Protein AF-A0A3N5H0Y8-F1 (afdb_monomer)

Sequence (106 aa):
MAEKSNPLRSWLNHWSKSLLAGIGLDELRAVLRGDEPTEKPNPRYRAHVLSMLLHVRPRYYAAASTWFTHTFRLGFLTVFFLAVEALTGILLMLYYVPTPEGAYAS

Solvent-accessible surface area (backbone atoms only — not comparable to full-atom values): 6369 Å² total; per-residue (Å²): 134,84,76,81,71,53,69,68,57,53,52,51,29,51,52,32,23,67,73,52,45,52,34,34,58,70,43,51,52,27,58,78,71,69,50,72,77,81,52,85,77,52,44,71,59,49,21,36,73,70,23,68,73,51,49,71,48,77,92,74,78,62,75,77,70,71,40,58,88,76,57,69,50,47,75,57,49,53,56,49,50,50,51,51,51,52,52,52,48,55,58,44,63,77,61,52,38,99,42,93,90,35,47,86,82,72

Foldseek 3Di:
DDDPPDPVQVVQQVVCCVPQVHQGPVQVVCVVVVHDAPDPPRSVVNSCVRPPVNVPDDPDDDPVCPDCVNPVCVVVVVVVVVVVCVVVVVVCVVPADPDPVGRVVD

Secondary structure (DSSP, 8-state):
------HHHHHHHHHHHHHTTT--HHHHHHHHHTPPPSSSS-HHHHHHHH-HHHHHS-S---GGGGSHHHHTTHHHHHHHHHHHHHHHHHHHHTT---STTTTTT-

pLDDT: mean 88.17, std 9.8, range [35.56, 98.44]

Mean predicted aligned error: 7.66 Å

Structure (mmCIF, N/CA/C/O backbone):
data_AF-A0A3N5H0Y8-F1
#
_entry.id   AF-A0A3N5H0Y8-F1
#
loop_
_atom_site.group_PDB
_atom_site.id
_atom_site.type_symbol
_atom_site.label_atom_id
_atom_site.label_alt_id
_atom_site.label_comp_id
_atom_site.label_asym_id
_atom_site.label_entity_id
_atom_site.label_seq_id
_atom_site.pdbx_PDB_ins_code
_atom_site.Cartn_x
_atom_site.Cartn_y
_atom_site.Cartn_z
_atom_site.occupancy
_atom_site.B_iso_or_equiv
_atom_site.auth_seq_id
_atom_site.auth_comp_id
_atom_site.auth_asym_id
_atom_site.auth_atom_id
_atom_site.pdbx_PDB_model_num
ATOM 1 N N . MET A 1 1 ? 18.537 -13.521 34.031 1.00 35.56 1 MET A N 1
ATOM 2 C CA . MET A 1 1 ? 19.342 -14.033 32.901 1.00 35.56 1 MET A CA 1
ATOM 3 C C . MET A 1 1 ? 18.916 -13.271 31.657 1.00 35.56 1 MET A C 1
ATOM 5 O O . MET A 1 1 ? 17.786 -13.440 31.230 1.00 35.56 1 MET A O 1
ATOM 9 N N . ALA A 1 2 ? 19.748 -12.353 31.159 1.00 46.66 2 ALA A N 1
ATOM 10 C CA . ALA A 1 2 ? 19.453 -11.612 29.935 1.00 46.66 2 ALA A CA 1
ATOM 11 C C . ALA A 1 2 ? 19.697 -12.542 28.742 1.00 46.66 2 ALA A C 1
ATOM 13 O O . ALA A 1 2 ? 20.837 -12.921 28.471 1.00 46.66 2 ALA A O 1
ATOM 14 N N . GLU A 1 3 ? 18.624 -12.966 28.083 1.00 51.84 3 GLU A N 1
ATOM 15 C CA . GLU A 1 3 ? 18.706 -13.717 26.837 1.00 51.84 3 GLU A CA 1
ATOM 16 C C . GLU A 1 3 ? 19.475 -12.867 25.819 1.00 51.84 3 GLU A C 1
ATOM 18 O O . GLU A 1 3 ? 19.072 -11.745 25.505 1.00 51.84 3 GLU A O 1
ATOM 23 N N . LYS A 1 4 ? 20.634 -13.355 25.355 1.00 55.38 4 LYS A N 1
ATOM 24 C CA . LYS A 1 4 ? 21.396 -12.719 24.273 1.00 55.38 4 LYS A CA 1
ATOM 25 C C . LYS A 1 4 ? 20.510 -12.736 23.030 1.00 55.38 4 LYS A C 1
ATOM 27 O O . LYS A 1 4 ? 20.486 -13.724 22.300 1.00 55.38 4 LYS A O 1
ATOM 32 N N . SER A 1 5 ? 19.760 -11.661 22.800 1.00 63.81 5 SER A N 1
ATOM 33 C CA . SER A 1 5 ? 18.947 -11.515 21.599 1.00 63.81 5 SER A CA 1
ATOM 34 C C . SER A 1 5 ? 19.855 -11.663 20.381 1.00 63.81 5 SER A C 1
ATOM 36 O O . SER A 1 5 ? 20.816 -10.905 20.237 1.00 63.81 5 SER A O 1
ATOM 38 N N . ASN A 1 6 ? 19.566 -12.640 19.522 1.00 84.62 6 ASN A N 1
ATOM 39 C CA . ASN A 1 6 ? 20.240 -12.809 18.238 1.00 84.62 6 ASN A CA 1
ATOM 40 C C . ASN A 1 6 ? 20.298 -11.441 17.516 1.00 84.62 6 ASN A C 1
ATOM 42 O O . ASN A 1 6 ? 19.240 -10.819 17.371 1.00 84.62 6 ASN A O 1
ATOM 46 N N . PRO A 1 7 ? 21.476 -10.962 17.068 1.00 87.19 7 PRO A N 1
ATOM 47 C CA . PRO A 1 7 ? 21.620 -9.641 16.448 1.00 87.19 7 PRO A CA 1
ATOM 48 C C . PRO A 1 7 ? 20.696 -9.438 15.238 1.00 87.19 7 PRO A C 1
ATOM 50 O O . PRO A 1 7 ? 20.212 -8.335 15.002 1.00 87.19 7 PRO A O 1
ATOM 53 N N . LEU A 1 8 ? 20.370 -10.511 14.510 1.00 85.81 8 LEU A N 1
ATOM 54 C CA . LEU A 1 8 ? 19.393 -10.458 13.420 1.00 85.81 8 LEU A CA 1
ATOM 55 C C . LEU A 1 8 ? 17.975 -10.182 13.930 1.00 85.81 8 LEU A C 1
ATOM 57 O O . LEU A 1 8 ? 17.240 -9.399 13.337 1.00 85.81 8 LEU A O 1
ATOM 61 N N . ARG A 1 9 ? 17.580 -10.799 15.049 1.00 86.50 9 ARG A N 1
ATOM 62 C CA . ARG A 1 9 ? 16.250 -10.594 15.642 1.00 86.50 9 ARG A CA 1
ATOM 63 C C . ARG A 1 9 ? 16.090 -9.189 16.205 1.00 86.50 9 ARG A C 1
ATOM 65 O O . ARG A 1 9 ? 15.028 -8.602 16.029 1.00 86.50 9 ARG A O 1
ATOM 72 N N . SER A 1 10 ? 17.114 -8.647 16.864 1.00 87.31 10 SER A N 1
ATOM 73 C CA . SER A 1 10 ? 17.055 -7.277 17.386 1.00 87.31 10 SER A CA 1
ATOM 74 C C . SER A 1 10 ? 16.986 -6.250 16.253 1.00 87.31 10 SER A C 1
ATOM 76 O O . SER A 1 10 ? 16.177 -5.325 16.330 1.00 87.31 10 SER A O 1
ATOM 78 N N . TRP A 1 11 ? 17.745 -6.458 15.171 1.00 89.62 11 TRP A N 1
ATOM 79 C CA . TRP A 1 11 ? 17.673 -5.630 13.966 1.00 89.62 11 TRP A CA 1
ATOM 80 C C . TRP A 1 11 ? 16.284 -5.680 13.317 1.00 89.62 11 TRP A C 1
ATOM 82 O O . TRP A 1 11 ? 15.673 -4.634 13.097 1.00 89.62 11 TRP A O 1
ATOM 92 N N . LEU A 1 12 ? 15.737 -6.879 13.088 1.00 90.38 12 LEU A N 1
ATOM 93 C CA . LEU A 1 12 ? 14.396 -7.037 12.517 1.00 90.38 12 LEU A CA 1
ATOM 94 C C . LEU A 1 12 ? 13.311 -6.416 13.407 1.00 90.38 12 LEU A C 1
ATOM 96 O O . LEU A 1 12 ? 12.380 -5.802 12.895 1.00 90.38 12 LEU A O 1
ATOM 100 N N . ASN A 1 13 ? 13.429 -6.540 14.731 1.00 90.25 13 ASN A N 1
ATOM 101 C CA . ASN A 1 13 ? 12.481 -5.940 15.669 1.00 90.25 13 ASN A CA 1
ATOM 102 C C . ASN A 1 13 ? 12.546 -4.406 15.654 1.00 90.25 13 ASN A C 1
ATOM 104 O O . ASN A 1 13 ? 11.517 -3.744 15.755 1.00 90.25 13 ASN A O 1
ATOM 108 N N . HIS A 1 14 ? 13.737 -3.822 15.501 1.00 89.50 14 HIS A N 1
ATOM 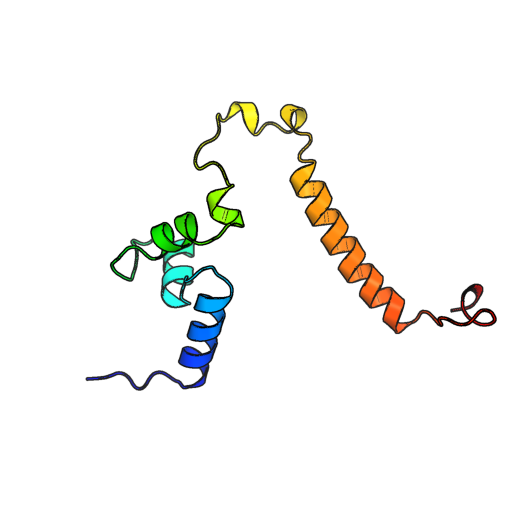109 C CA . HIS A 1 14 ? 13.866 -2.377 15.332 1.00 89.50 14 HIS A CA 1
ATOM 110 C C . HIS A 1 14 ? 13.174 -1.919 14.042 1.00 89.50 14 HIS A C 1
ATOM 112 O O . HIS A 1 14 ? 12.350 -1.007 14.072 1.00 89.50 14 HIS A O 1
ATOM 118 N N . TRP A 1 15 ? 13.443 -2.602 12.926 1.00 90.50 15 TRP A N 1
ATOM 119 C CA . TRP A 1 15 ? 12.789 -2.323 11.647 1.00 90.50 15 TRP A CA 1
ATOM 120 C C . TRP A 1 15 ? 11.273 -2.480 11.706 1.00 90.50 15 TRP A C 1
ATOM 122 O O . TRP A 1 15 ? 10.553 -1.616 11.205 1.00 90.50 15 TRP A O 1
ATOM 132 N N . SER A 1 16 ? 10.771 -3.532 12.357 1.00 89.69 16 SER A N 1
ATOM 133 C CA . SER A 1 16 ? 9.330 -3.726 12.515 1.00 89.69 16 SER A CA 1
ATOM 134 C C . SER A 1 16 ? 8.717 -2.591 13.332 1.00 89.69 16 SER A C 1
ATOM 136 O O . SER A 1 16 ? 7.709 -2.026 12.916 1.00 89.69 16 SER A O 1
ATOM 138 N N . LYS A 1 17 ? 9.357 -2.182 14.439 1.00 88.75 17 LYS A N 1
ATOM 139 C CA . LYS A 1 17 ? 8.892 -1.051 15.254 1.00 88.75 17 LYS A CA 1
ATOM 140 C C . LYS A 1 17 ? 8.902 0.261 14.457 1.00 88.75 17 LYS A C 1
ATOM 142 O O . LYS A 1 17 ? 7.996 1.066 14.651 1.00 88.75 17 LYS A O 1
ATOM 147 N N . SER A 1 18 ? 9.849 0.471 13.542 1.00 87.75 18 SER A N 1
ATOM 148 C CA . SER A 1 18 ? 9.869 1.654 12.668 1.00 87.75 18 SER A CA 1
ATOM 149 C C . SER A 1 18 ? 8.765 1.635 11.604 1.00 87.75 18 SER A C 1
ATOM 151 O O . SER A 1 18 ? 8.098 2.647 11.408 1.00 87.75 18 SER A O 1
ATOM 153 N N . LEU A 1 19 ? 8.545 0.501 10.934 1.00 86.69 19 LEU A N 1
ATOM 154 C CA . LEU A 1 19 ? 7.593 0.401 9.817 1.00 86.69 19 LEU A CA 1
ATOM 155 C C . LEU A 1 19 ? 6.139 0.224 10.275 1.00 86.69 19 LEU A C 1
ATOM 157 O O . LEU A 1 19 ? 5.222 0.775 9.672 1.00 86.69 19 LEU A O 1
ATOM 161 N N . LEU A 1 20 ? 5.912 -0.524 11.354 1.00 87.94 20 LEU A N 1
ATOM 162 C CA . LEU A 1 20 ? 4.581 -0.898 11.842 1.00 87.94 20 LEU A CA 1
ATOM 163 C C . LEU A 1 20 ? 4.104 0.006 12.983 1.00 87.94 20 LEU A C 1
ATOM 165 O O . LEU A 1 20 ? 3.475 -0.463 13.931 1.00 87.94 20 LEU A O 1
ATOM 169 N N . ALA A 1 21 ? 4.437 1.299 12.926 1.00 86.81 21 ALA A N 1
ATOM 170 C CA . ALA A 1 21 ? 4.008 2.299 13.909 1.00 86.81 21 ALA A CA 1
ATOM 171 C C . ALA A 1 21 ? 4.269 1.894 15.378 1.00 86.81 21 ALA A C 1
ATOM 173 O O . ALA A 1 21 ? 3.465 2.148 16.278 1.00 86.81 21 ALA A O 1
ATOM 174 N N . GLY A 1 22 ? 5.408 1.251 15.632 1.00 85.00 22 GLY A N 1
ATOM 175 C CA . GLY A 1 22 ? 5.836 0.833 16.962 1.00 85.00 22 GLY A CA 1
ATOM 176 C C . GLY A 1 22 ? 5.499 -0.607 17.346 1.00 85.00 22 GLY A C 1
ATOM 177 O O . GLY A 1 22 ? 5.790 -0.967 18.486 1.00 85.00 22 GLY A O 1
ATOM 178 N N . ILE A 1 23 ? 4.928 -1.418 16.446 1.00 89.81 23 ILE A N 1
ATOM 179 C CA . ILE A 1 23 ? 4.649 -2.843 16.689 1.00 89.81 23 ILE A CA 1
ATOM 180 C C . ILE A 1 23 ? 5.921 -3.685 16.470 1.00 89.81 23 ILE A C 1
ATOM 182 O O . ILE A 1 23 ? 6.514 -3.710 15.390 1.00 89.81 23 ILE A O 1
ATOM 186 N N . GLY A 1 24 ? 6.354 -4.375 17.529 1.00 90.69 24 GLY A N 1
ATOM 187 C CA . GLY A 1 24 ? 7.470 -5.326 17.491 1.00 90.69 24 GLY A CA 1
ATOM 188 C C . GLY A 1 24 ? 7.092 -6.669 16.864 1.00 90.69 24 GLY A C 1
ATOM 189 O O . GLY A 1 24 ? 5.913 -6.962 16.679 1.00 90.69 24 GLY A O 1
ATOM 190 N N . LEU A 1 25 ? 8.083 -7.514 16.580 1.00 88.94 25 LEU A N 1
ATOM 191 C CA . LEU A 1 25 ? 7.848 -8.848 16.008 1.00 88.94 25 LEU A CA 1
ATOM 192 C C . LEU A 1 25 ? 7.018 -9.758 16.924 1.00 88.94 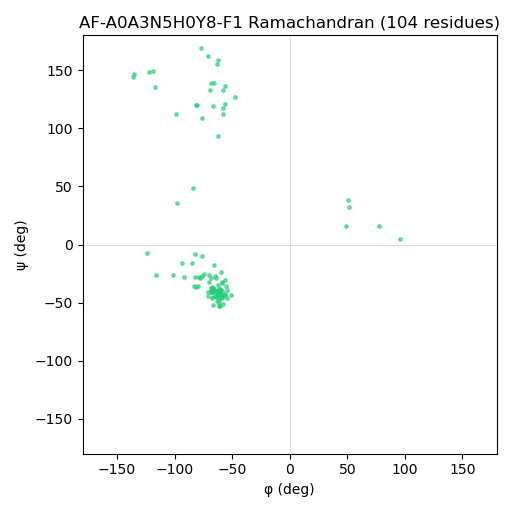25 LEU A C 1
ATOM 194 O O . LEU A 1 25 ? 6.124 -10.458 16.448 1.00 88.94 25 LEU A O 1
ATOM 198 N N . ASP A 1 26 ? 7.297 -9.737 18.228 1.00 89.94 26 ASP A N 1
ATOM 199 C CA . ASP A 1 26 ? 6.574 -10.557 19.206 1.00 89.94 26 ASP A CA 1
ATOM 200 C C . ASP A 1 26 ? 5.123 -10.083 19.354 1.00 89.94 26 ASP A C 1
ATOM 202 O O . ASP A 1 26 ? 4.196 -10.891 19.340 1.00 89.94 26 ASP A O 1
ATOM 206 N N . GLU A 1 27 ? 4.915 -8.763 19.360 1.00 91.62 27 GLU A N 1
ATOM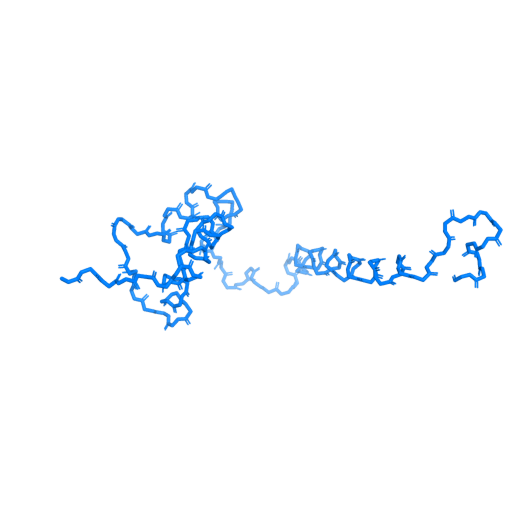 207 C CA . GLU A 1 27 ? 3.579 -8.171 19.394 1.00 91.62 27 GLU A CA 1
ATOM 208 C C . GLU A 1 27 ? 2.798 -8.446 18.103 1.00 91.62 27 GLU A C 1
ATOM 210 O O . GLU A 1 27 ? 1.616 -8.775 18.158 1.00 91.62 27 GLU A O 1
ATOM 215 N N . LEU A 1 28 ? 3.444 -8.364 16.935 1.00 90.38 28 LEU A N 1
ATOM 216 C CA . LEU A 1 28 ? 2.824 -8.711 15.655 1.00 90.38 28 LEU A CA 1
ATOM 217 C C . LEU A 1 28 ? 2.337 -10.163 15.667 1.00 90.38 28 LEU A C 1
ATOM 219 O O . LEU A 1 28 ? 1.219 -10.454 15.245 1.00 90.38 28 LEU A O 1
ATOM 223 N N . ARG A 1 29 ? 3.159 -11.074 16.194 1.00 90.56 29 ARG A N 1
ATOM 224 C CA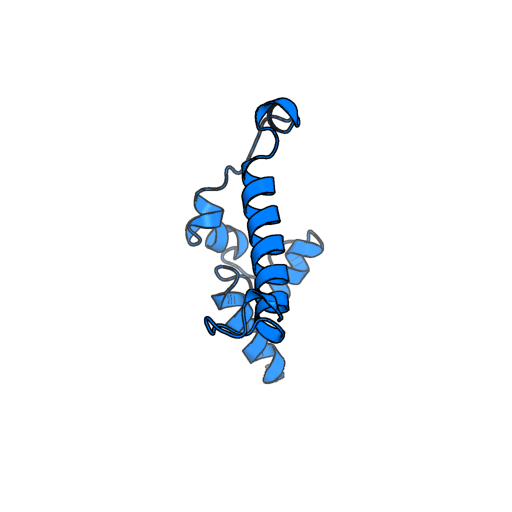 . ARG A 1 29 ? 2.795 -12.484 16.341 1.00 90.56 29 ARG A CA 1
ATOM 225 C C . ARG A 1 29 ? 1.625 -12.673 17.308 1.00 90.56 29 ARG A C 1
ATOM 227 O O . ARG A 1 29 ? 0.723 -13.446 16.990 1.00 90.56 29 ARG A O 1
ATOM 234 N N . ALA A 1 30 ? 1.628 -11.978 18.445 1.00 92.25 30 ALA A N 1
ATOM 235 C CA . ALA A 1 30 ? 0.534 -12.007 19.415 1.00 92.25 30 ALA A CA 1
ATOM 236 C C . ALA A 1 30 ? -0.779 -11.491 18.799 1.00 92.25 30 ALA A C 1
ATOM 238 O O . ALA A 1 30 ? -1.818 -12.134 18.928 1.00 92.25 30 ALA A O 1
ATOM 239 N N . VAL A 1 31 ? -0.731 -10.391 18.036 1.00 90.62 31 VAL A N 1
ATOM 240 C CA . VAL A 1 31 ? -1.888 -9.846 17.302 1.00 90.62 31 VAL A CA 1
ATOM 241 C C . VAL A 1 31 ? -2.453 -10.862 16.309 1.00 90.62 31 VAL A C 1
ATOM 243 O O . VAL A 1 31 ? -3.665 -11.056 16.273 1.00 90.62 31 VAL A O 1
ATOM 246 N N . LEU A 1 32 ? -1.597 -11.532 15.530 1.00 90.75 32 LEU A N 1
ATOM 247 C CA . LEU A 1 32 ? -2.027 -12.542 14.554 1.00 90.75 32 LEU A CA 1
ATOM 248 C C . LEU A 1 32 ? -2.666 -13.776 15.206 1.00 90.75 32 LEU A C 1
ATOM 250 O O . LEU A 1 32 ? -3.491 -14.435 14.579 1.00 90.75 32 LEU A O 1
ATOM 254 N N . ARG A 1 33 ? -2.293 -14.090 16.451 1.00 92.81 33 ARG A N 1
ATOM 255 C CA . ARG A 1 33 ? -2.887 -15.179 17.243 1.00 92.81 33 ARG A CA 1
ATOM 256 C C . ARG A 1 33 ? -4.154 -14.776 17.992 1.00 92.81 33 ARG A C 1
ATOM 258 O O . ARG A 1 33 ? -4.887 -15.652 18.430 1.00 92.81 33 ARG A O 1
ATOM 265 N N . GLY A 1 34 ? -4.412 -13.476 18.128 1.00 89.50 34 GLY A N 1
ATOM 266 C CA . GLY A 1 34 ? -5.471 -12.961 18.994 1.00 89.50 34 GLY A CA 1
ATOM 267 C C . GLY A 1 34 ? -5.106 -12.966 20.482 1.00 89.50 34 GLY A C 1
ATOM 268 O O . GLY A 1 34 ? -5.996 -12.824 21.314 1.00 89.50 34 GLY A O 1
ATOM 269 N N . ASP A 1 35 ? -3.819 -13.100 20.815 1.00 92.06 35 ASP A N 1
ATOM 270 C CA . ASP A 1 35 ? -3.328 -13.082 22.193 1.00 92.06 35 ASP A CA 1
ATOM 271 C C . ASP A 1 35 ? -3.424 -11.661 22.793 1.00 92.06 35 ASP A C 1
ATOM 273 O O . ASP A 1 35 ? -3.527 -10.646 22.082 1.00 92.06 35 ASP A O 1
ATOM 277 N N . GLU A 1 36 ? -3.356 -11.566 24.121 1.00 90.19 36 GLU A N 1
ATOM 278 C CA . GLU A 1 36 ? -3.262 -10.286 24.830 1.00 90.19 36 GLU A CA 1
ATOM 279 C C . GLU A 1 36 ? -1.967 -9.517 24.473 1.00 90.19 36 GLU A C 1
ATOM 281 O O . GLU A 1 36 ? -1.007 -10.107 23.968 1.00 90.19 36 GLU A O 1
ATOM 286 N N . PRO A 1 37 ? -1.918 -8.184 24.677 1.00 88.56 37 PRO A N 1
ATOM 287 C CA . PRO A 1 37 ? -0.716 -7.397 24.405 1.00 88.56 37 PRO A CA 1
ATOM 288 C C . PRO A 1 37 ? 0.495 -7.902 25.197 1.00 88.56 37 PRO A C 1
ATOM 290 O O . PRO A 1 37 ? 0.413 -8.110 26.407 1.00 88.56 37 PRO A O 1
ATOM 293 N N . THR A 1 38 ? 1.630 -8.051 24.515 1.00 88.62 38 THR A N 1
ATOM 294 C CA . THR A 1 38 ? 2.870 -8.602 25.090 1.00 88.62 38 THR A CA 1
ATOM 295 C C . THR A 1 38 ? 3.604 -7.569 25.952 1.00 88.62 38 THR A C 1
ATOM 297 O O . THR A 1 38 ? 4.286 -7.920 26.911 1.00 88.62 38 THR A O 1
ATOM 300 N N . GLU A 1 39 ? 3.450 -6.279 25.634 1.00 84.31 39 GLU A N 1
ATOM 301 C CA . GLU A 1 39 ? 4.100 -5.161 26.326 1.00 84.31 39 GLU A CA 1
ATOM 302 C C . GLU A 1 39 ? 3.059 -4.204 26.960 1.00 84.31 39 GLU A C 1
ATOM 304 O O . GLU A 1 39 ? 1.953 -4.009 26.442 1.00 84.31 39 GLU A O 1
ATOM 309 N N . LYS A 1 40 ? 3.425 -3.566 28.083 1.00 83.81 40 LYS A N 1
ATOM 310 C CA . LYS A 1 40 ? 2.699 -2.432 28.689 1.00 83.81 40 LYS A CA 1
ATOM 311 C C . LYS A 1 40 ? 3.612 -1.194 28.670 1.00 83.81 40 LYS A C 1
ATOM 313 O O . LYS A 1 40 ? 4.770 -1.340 29.057 1.00 83.81 40 LYS A O 1
ATOM 318 N N . PRO A 1 41 ? 3.141 0.017 28.300 1.00 83.25 41 PRO A N 1
ATOM 319 C CA . PRO A 1 41 ? 1.798 0.380 27.821 1.00 83.25 41 PRO A CA 1
ATOM 320 C C . PRO A 1 41 ? 1.421 -0.301 26.496 1.00 83.25 41 PRO A C 1
ATOM 322 O O . PRO A 1 41 ? 2.306 -0.649 25.725 1.00 83.25 41 PRO A O 1
ATOM 325 N N . ASN A 1 42 ? 0.120 -0.476 26.221 1.00 88.81 42 ASN A N 1
ATOM 326 C CA . ASN A 1 42 ? -0.360 -1.277 25.087 1.00 88.81 42 ASN A CA 1
ATOM 327 C C . ASN A 1 42 ? 0.192 -0.757 23.733 1.00 88.81 42 ASN A C 1
ATOM 329 O O . ASN A 1 42 ? -0.227 0.317 23.276 1.00 88.81 42 ASN A O 1
ATOM 333 N N . PRO A 1 43 ? 1.069 -1.517 23.048 1.00 88.12 43 PRO A N 1
ATOM 334 C CA . PRO A 1 43 ? 1.674 -1.096 21.784 1.00 88.12 43 PRO A CA 1
ATOM 335 C C . PRO A 1 43 ? 0.640 -0.925 20.663 1.00 88.12 43 PRO A C 1
ATOM 337 O O . PRO A 1 43 ? 0.805 -0.053 19.809 1.00 88.12 43 PRO A O 1
ATOM 340 N N . ARG A 1 44 ? -0.470 -1.675 20.700 1.00 87.19 44 ARG A N 1
ATOM 341 C CA . ARG A 1 44 ? -1.578 -1.566 19.734 1.00 87.19 44 ARG A CA 1
ATOM 342 C C . ARG A 1 44 ? -2.289 -0.219 19.853 1.00 87.19 44 ARG A C 1
ATOM 344 O O . ARG A 1 44 ? -2.629 0.397 18.847 1.00 87.19 44 ARG A O 1
ATOM 351 N N . TYR A 1 45 ? -2.487 0.260 21.084 1.00 88.31 45 TYR A N 1
ATOM 352 C CA . TYR 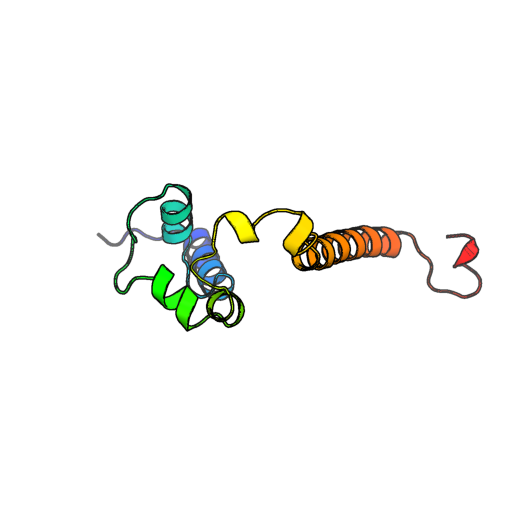A 1 45 ? -3.066 1.582 21.332 1.00 88.31 45 TYR A CA 1
ATOM 353 C C . TYR A 1 45 ? -2.127 2.686 20.844 1.00 88.31 45 TYR A C 1
ATOM 355 O O . TYR A 1 45 ? -2.556 3.590 20.129 1.00 88.31 45 TYR A O 1
ATOM 363 N N . ARG A 1 46 ? -0.830 2.569 21.155 1.00 86.38 46 ARG A N 1
ATOM 364 C CA . ARG A 1 46 ? 0.181 3.524 20.690 1.00 86.38 46 ARG A CA 1
ATOM 365 C C . ARG A 1 46 ? 0.211 3.621 19.163 1.00 86.38 46 ARG A C 1
ATOM 367 O O . ARG A 1 46 ? 0.223 4.730 18.638 1.00 86.38 46 ARG A O 1
ATOM 374 N N . ALA A 1 47 ? 0.161 2.487 18.461 1.00 89.00 47 ALA A N 1
ATOM 375 C CA . ALA A 1 47 ? 0.118 2.456 17.001 1.00 89.00 47 ALA A CA 1
ATOM 376 C C . ALA A 1 47 ? -1.103 3.204 16.439 1.00 89.00 47 ALA A C 1
ATOM 378 O O . ALA A 1 47 ? -0.968 3.946 15.472 1.00 89.00 47 ALA A O 1
ATOM 379 N N . HIS A 1 48 ? -2.276 3.071 17.065 1.00 86.31 48 HIS A N 1
ATOM 380 C CA . HIS A 1 48 ? -3.499 3.754 16.628 1.00 86.31 48 HIS A CA 1
ATOM 381 C C . HIS A 1 48 ? -3.468 5.275 16.858 1.00 86.31 48 HIS A C 1
ATOM 383 O O . HIS A 1 48 ? -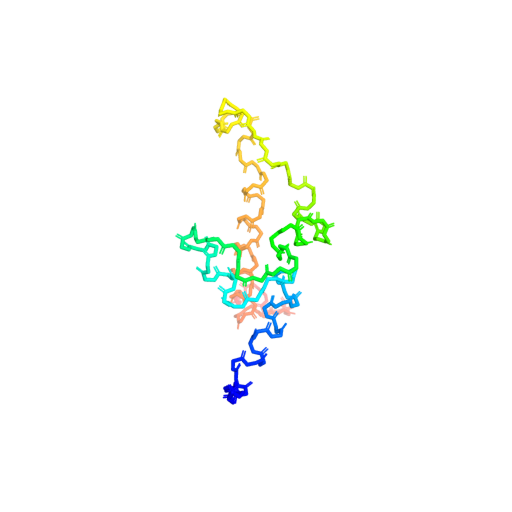4.049 6.022 16.078 1.00 86.31 48 HIS A O 1
ATOM 389 N N . VAL A 1 49 ? -2.790 5.743 17.912 1.00 87.06 49 VAL A N 1
ATOM 390 C CA . VAL A 1 49 ? -2.684 7.180 18.219 1.00 87.06 49 VAL A CA 1
ATOM 391 C C . VAL A 1 49 ? -1.567 7.857 17.421 1.00 87.06 49 VAL A C 1
ATOM 393 O O . VAL A 1 49 ? -1.723 9.005 17.021 1.00 87.06 49 VAL A O 1
ATOM 396 N N . LEU A 1 50 ? -0.446 7.167 17.181 1.00 87.69 50 LEU A N 1
ATOM 397 C CA . LEU A 1 50 ? 0.727 7.760 16.526 1.00 87.69 50 LEU A CA 1
ATOM 398 C C . LEU A 1 50 ? 0.750 7.589 15.003 1.00 87.69 50 LEU A C 1
ATOM 400 O O . LEU A 1 50 ? 1.360 8.398 14.308 1.00 87.69 50 LEU A O 1
ATOM 404 N N . SER A 1 51 ? 0.134 6.539 14.459 1.00 88.12 51 SER A N 1
ATOM 405 C CA . SER A 1 51 ? 0.090 6.339 13.008 1.00 88.12 51 SER A CA 1
ATOM 406 C C . SER A 1 51 ? -1.005 7.192 12.392 1.00 88.12 51 SER A C 1
ATOM 408 O O . SER A 1 51 ? -2.172 6.959 12.676 1.00 88.12 51 SER A O 1
ATOM 410 N N . MET A 1 52 ? -0.661 8.098 11.474 1.00 85.81 52 MET A N 1
ATOM 411 C CA . MET A 1 52 ? -1.658 8.878 10.727 1.00 85.81 52 MET A CA 1
ATOM 412 C C . MET A 1 52 ? -2.684 7.966 10.028 1.00 85.81 52 MET A C 1
ATOM 414 O O . MET A 1 52 ? -3.889 8.151 10.175 1.00 85.81 52 MET A O 1
ATOM 418 N N . LEU A 1 53 ? -2.211 6.912 9.357 1.00 84.06 53 LEU A N 1
ATOM 419 C CA . LEU A 1 53 ? -3.058 5.939 8.659 1.00 84.06 53 LEU A CA 1
ATOM 420 C C . LEU A 1 53 ? -4.016 5.203 9.602 1.00 84.06 53 LEU A C 1
ATOM 422 O O . LEU A 1 53 ? -5.208 5.094 9.312 1.00 84.06 53 LEU A O 1
ATOM 426 N N . LEU A 1 54 ? -3.516 4.688 10.730 1.00 87.62 54 LEU A N 1
ATOM 427 C CA . LEU A 1 54 ? -4.378 3.980 11.680 1.00 87.62 54 LEU A CA 1
ATOM 428 C C . LEU A 1 54 ? -5.262 4.934 12.480 1.00 87.62 54 LEU A C 1
ATOM 430 O O . LEU A 1 54 ? -6.321 4.498 12.915 1.00 87.62 54 LEU A O 1
ATOM 434 N N . HIS A 1 55 ? -4.853 6.189 12.656 1.00 86.00 55 HIS A N 1
ATOM 435 C CA . HIS A 1 55 ? -5.617 7.217 13.355 1.00 86.00 55 HIS A CA 1
ATOM 436 C C . HIS A 1 55 ? -6.835 7.665 12.546 1.00 86.00 55 HIS A C 1
ATOM 438 O O . HIS A 1 55 ? -7.922 7.815 13.095 1.00 86.00 55 HIS A O 1
ATOM 444 N N . VAL A 1 56 ? -6.673 7.818 11.226 1.00 87.19 56 VAL A N 1
ATOM 445 C CA . VAL A 1 56 ? -7.783 8.152 10.321 1.00 87.19 56 VAL A CA 1
ATOM 446 C C . VAL A 1 56 ? -8.779 6.997 10.207 1.00 87.19 56 VAL A C 1
ATOM 448 O O . VAL A 1 56 ? -9.958 7.244 9.977 1.00 87.19 56 VAL A O 1
ATOM 451 N N . ARG A 1 57 ? -8.345 5.739 10.379 1.00 84.88 57 ARG A N 1
ATOM 452 C CA . ARG A 1 57 ? -9.209 4.557 10.241 1.00 84.88 57 ARG A CA 1
ATOM 453 C C . ARG A 1 57 ? -10.286 4.501 11.346 1.00 84.88 57 ARG A C 1
ATOM 455 O O . ARG A 1 57 ? -9.946 4.292 12.513 1.00 84.88 57 ARG A O 1
ATOM 462 N N . PRO A 1 58 ? -11.585 4.526 10.992 1.00 84.50 58 PRO A N 1
ATOM 463 C CA . PRO A 1 58 ? -12.667 4.246 11.932 1.00 84.50 58 PRO A CA 1
ATOM 464 C C . PRO A 1 58 ? -12.533 2.871 12.604 1.00 84.50 58 PRO A C 1
ATOM 466 O O . PRO A 1 58 ? -12.257 1.858 11.955 1.00 84.50 58 PRO A O 1
ATOM 469 N N . ARG A 1 59 ? -12.764 2.826 13.922 1.00 83.62 59 ARG A N 1
ATOM 470 C CA . ARG A 1 59 ? -12.697 1.579 14.708 1.00 83.62 59 ARG A CA 1
ATOM 471 C C . ARG A 1 59 ? -13.909 0.675 14.528 1.00 83.62 59 ARG A C 1
ATOM 473 O O . ARG A 1 59 ? -13.787 -0.535 14.686 1.00 83.62 59 ARG A O 1
ATOM 480 N N . TYR A 1 60 ? -15.053 1.261 14.203 1.00 86.00 60 TYR A N 1
ATOM 481 C CA . TYR A 1 60 ? -16.317 0.556 14.072 1.00 86.00 60 TYR A CA 1
ATOM 482 C C . TYR A 1 60 ? -17.040 1.026 12.820 1.00 86.00 60 TYR A C 1
ATOM 484 O O . TYR A 1 60 ? -17.004 2.205 12.472 1.00 86.00 60 TYR A O 1
ATOM 492 N N . TYR A 1 61 ? -17.713 0.082 12.176 1.00 86.12 61 TYR A N 1
ATOM 493 C CA . TYR A 1 61 ? -18.587 0.318 11.040 1.00 86.12 61 TYR A CA 1
ATOM 494 C C . TYR A 1 61 ? -19.868 -0.478 11.253 1.00 86.12 61 TYR A C 1
ATOM 496 O O . TYR A 1 61 ? -19.832 -1.573 11.819 1.00 86.12 61 TYR A O 1
ATOM 504 N N . ALA A 1 62 ? -20.995 0.050 10.787 1.00 88.75 62 ALA A N 1
ATOM 505 C CA . ALA A 1 62 ? -22.218 -0.733 10.730 1.00 88.75 62 ALA A CA 1
ATOM 506 C C . ALA A 1 62 ? -22.041 -1.868 9.711 1.00 88.75 62 ALA A C 1
ATOM 508 O O . ALA A 1 62 ? -21.505 -1.650 8.626 1.00 88.75 62 ALA A O 1
ATOM 509 N N . ALA A 1 63 ? -22.525 -3.073 10.016 1.00 86.31 63 ALA A N 1
ATOM 510 C CA . ALA A 1 63 ? -22.410 -4.206 9.095 1.00 86.31 63 ALA A CA 1
ATOM 511 C C . ALA A 1 63 ? -22.985 -3.874 7.702 1.00 86.31 63 ALA A C 1
ATOM 513 O O . ALA A 1 63 ? -22.365 -4.179 6.686 1.00 86.31 63 ALA A O 1
ATOM 514 N N . ALA A 1 64 ? -24.103 -3.140 7.651 1.00 85.69 64 ALA A N 1
ATOM 515 C CA . ALA A 1 64 ? -24.725 -2.686 6.407 1.00 85.69 64 ALA A CA 1
ATOM 516 C C . ALA A 1 64 ? -23.801 -1.813 5.534 1.00 85.69 64 ALA A C 1
ATOM 518 O O . ALA A 1 64 ? -23.839 -1.928 4.310 1.00 85.69 64 ALA A O 1
ATOM 519 N N . SER A 1 65 ? -22.912 -1.004 6.129 1.00 82.56 65 SER A N 1
ATOM 520 C CA . SER A 1 65 ? -22.000 -0.137 5.368 1.00 82.56 65 SER A CA 1
ATOM 521 C C . SER A 1 65 ? -20.820 -0.891 4.748 1.00 82.56 65 SER A C 1
ATOM 523 O O . SER A 1 65 ? -20.081 -0.320 3.949 1.00 82.56 65 SER A O 1
ATOM 525 N N . THR A 1 66 ? -20.616 -2.164 5.105 1.00 81.50 66 THR A N 1
ATOM 526 C CA . THR A 1 66 ? -19.576 -3.016 4.499 1.00 81.50 66 THR A CA 1
ATOM 527 C C . THR A 1 66 ? -20.013 -3.644 3.178 1.00 81.50 66 THR A C 1
ATOM 529 O O . THR A 1 66 ? -19.202 -4.252 2.476 1.00 81.50 66 THR A O 1
ATOM 532 N N . TRP A 1 67 ? -21.289 -3.495 2.819 1.00 84.62 67 TRP A N 1
ATOM 533 C CA . TRP A 1 67 ? -21.827 -4.087 1.611 1.00 84.62 67 TRP A CA 1
ATOM 534 C C . TRP A 1 67 ? -21.241 -3.424 0.361 1.00 84.62 67 TRP A C 1
ATOM 536 O O . TRP A 1 67 ? -21.112 -2.199 0.288 1.00 84.62 67 TRP A O 1
ATOM 546 N N . PHE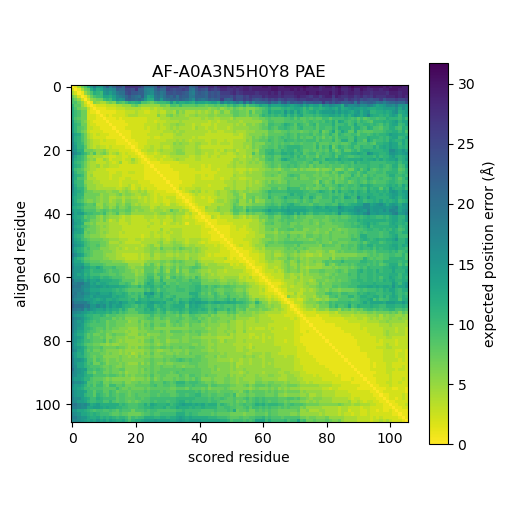 A 1 68 ? -20.920 -4.244 -0.644 1.00 82.56 68 PHE A N 1
ATOM 547 C CA . PHE A 1 68 ? -20.205 -3.816 -1.848 1.00 82.56 68 PHE A CA 1
ATOM 548 C C . PHE A 1 68 ? -20.839 -2.589 -2.515 1.00 82.56 68 PHE A C 1
ATOM 550 O O . PHE A 1 68 ? -20.132 -1.653 -2.860 1.00 82.56 68 PHE A O 1
ATOM 557 N N . THR A 1 69 ? -22.166 -2.546 -2.628 1.00 83.06 69 THR A N 1
ATOM 558 C CA . THR A 1 69 ? -22.899 -1.467 -3.314 1.00 83.06 69 THR A CA 1
ATOM 559 C C . THR A 1 69 ? -22.802 -0.090 -2.653 1.00 83.06 69 THR A C 1
ATOM 561 O O . THR A 1 69 ? -23.091 0.895 -3.318 1.00 83.06 69 THR A O 1
ATOM 564 N N . HIS A 1 70 ? -22.404 0.018 -1.379 1.00 80.81 70 HIS A N 1
ATOM 565 C CA . HIS A 1 70 ? -22.356 1.318 -0.690 1.00 80.81 70 HIS A CA 1
ATOM 566 C C . HIS A 1 70 ? -21.109 2.130 -1.040 1.00 80.81 70 HIS A C 1
ATOM 568 O O . HIS A 1 70 ? -21.160 3.352 -1.111 1.00 80.81 70 HIS A O 1
ATOM 574 N N . THR A 1 71 ? -19.973 1.458 -1.228 1.00 80.88 71 THR A N 1
ATOM 575 C CA . THR A 1 71 ? -18.681 2.117 -1.488 1.00 80.88 71 THR A CA 1
ATOM 576 C C . THR A 1 71 ? -18.027 1.642 -2.779 1.00 80.88 71 THR A C 1
ATOM 578 O O . THR A 1 71 ? -16.959 2.138 -3.134 1.00 80.88 71 THR A O 1
ATOM 581 N N . PHE A 1 72 ? -18.601 0.618 -3.427 1.00 87.12 72 PHE A N 1
ATOM 582 C CA . PHE A 1 72 ? -18.022 -0.154 -4.535 1.00 87.12 72 PHE A CA 1
ATOM 583 C C . PHE A 1 72 ? -16.590 -0.636 -4.272 1.00 87.12 72 PHE A C 1
ATOM 585 O O . PHE A 1 72 ? -15.869 -1.028 -5.185 1.00 87.12 72 PHE A O 1
ATOM 592 N N . ARG A 1 73 ? -16.164 -0.602 -2.999 1.00 88.50 73 ARG A N 1
ATOM 593 C CA . ARG A 1 73 ? -14.790 -0.841 -2.554 1.00 88.50 73 ARG A CA 1
ATOM 594 C C . ARG A 1 73 ? -13.763 0.012 -3.310 1.00 88.50 73 ARG A C 1
ATOM 596 O O . ARG A 1 73 ? -12.625 -0.425 -3.460 1.00 88.50 73 ARG A O 1
ATOM 603 N N . LEU A 1 74 ? -14.126 1.228 -3.736 1.00 91.12 74 LEU A N 1
ATOM 604 C CA . LEU A 1 74 ? -13.259 2.076 -4.566 1.00 91.12 74 LEU A CA 1
ATOM 605 C C . LEU A 1 74 ? -11.900 2.343 -3.915 1.00 91.12 74 LEU A C 1
ATOM 607 O O . LEU A 1 74 ? -10.886 2.172 -4.570 1.00 91.12 74 LEU A O 1
ATOM 611 N N . GLY A 1 75 ? -11.852 2.639 -2.611 1.00 88.38 75 GLY A N 1
ATOM 612 C CA . GLY A 1 75 ? -10.576 2.834 -1.910 1.00 88.38 75 GLY A CA 1
ATOM 613 C C . GLY A 1 75 ? -9.667 1.596 -1.931 1.00 88.38 75 GLY A C 1
ATOM 614 O O . GLY A 1 75 ? -8.458 1.721 -2.107 1.00 88.38 75 GLY A O 1
ATOM 615 N N . PHE A 1 76 ? -10.239 0.391 -1.813 1.00 88.88 76 PHE A N 1
ATOM 616 C CA . PHE A 1 76 ? -9.480 -0.854 -1.972 1.00 88.88 76 PHE A CA 1
ATOM 617 C C . PHE A 1 76 ? -9.016 -1.030 -3.419 1.00 88.88 76 PHE A C 1
ATOM 619 O O . PHE A 1 76 ? -7.849 -1.335 -3.635 1.00 88.88 76 PHE A O 1
ATOM 626 N N . LEU A 1 77 ? -9.903 -0.811 -4.394 1.00 94.75 77 LEU A N 1
ATOM 627 C CA . LEU A 1 77 ? -9.578 -0.939 -5.814 1.00 94.75 77 LEU A CA 1
ATOM 628 C C . LEU A 1 77 ? -8.474 0.036 -6.234 1.00 94.75 77 LEU A C 1
ATOM 630 O O . LEU A 1 77 ? -7.574 -0.370 -6.954 1.00 94.75 77 LEU A O 1
ATOM 634 N N . THR A 1 78 ? -8.475 1.275 -5.739 1.00 95.31 78 THR A N 1
ATOM 635 C CA . THR A 1 78 ? -7.406 2.247 -6.007 1.00 95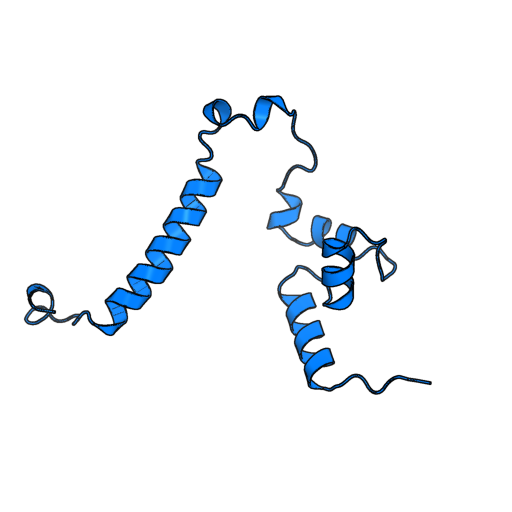.31 78 THR A CA 1
ATOM 636 C C . THR A 1 78 ? -6.045 1.723 -5.560 1.00 95.31 78 THR A C 1
ATOM 638 O O . THR A 1 78 ? -5.103 1.721 -6.346 1.00 95.31 78 THR A O 1
ATOM 641 N N . VAL A 1 79 ? -5.931 1.249 -4.315 1.00 94.88 79 VAL A N 1
ATOM 642 C CA . VAL A 1 79 ? -4.658 0.724 -3.790 1.00 94.88 79 VAL A CA 1
ATOM 643 C C . VAL A 1 79 ? -4.277 -0.586 -4.479 1.00 94.88 79 VAL A C 1
ATOM 645 O O . VAL A 1 79 ? -3.104 -0.812 -4.762 1.00 94.88 79 VAL A O 1
ATOM 648 N N . PHE A 1 80 ? -5.260 -1.436 -4.778 1.00 96.81 80 PHE A N 1
ATOM 649 C CA . PHE A 1 80 ? -5.055 -2.682 -5.506 1.00 96.81 80 PHE A CA 1
ATOM 650 C C . PHE A 1 80 ? -4.487 -2.428 -6.905 1.00 96.81 80 PHE A C 1
ATOM 652 O O . PHE A 1 80 ? -3.437 -2.971 -7.234 1.00 96.81 80 PHE A O 1
ATOM 659 N N . PHE A 1 81 ? -5.126 -1.569 -7.703 1.00 98.12 81 PHE A N 1
ATOM 660 C CA . PHE A 1 81 ? -4.639 -1.237 -9.039 1.00 98.12 81 PHE A CA 1
ATOM 661 C C . PHE A 1 81 ? -3.309 -0.496 -8.987 1.00 98.12 81 PHE A C 1
ATOM 663 O O . PHE A 1 81 ? -2.433 -0.825 -9.769 1.00 98.12 81 PHE A O 1
ATOM 670 N N . LEU A 1 82 ? -3.094 0.405 -8.024 1.00 98.19 82 LEU A N 1
ATOM 671 C CA . LEU A 1 82 ? -1.781 1.021 -7.823 1.00 98.19 82 LEU A CA 1
ATOM 672 C C . LEU A 1 82 ? -0.685 -0.031 -7.592 1.00 98.19 82 LEU A C 1
ATOM 674 O O . LEU A 1 82 ? 0.399 0.091 -8.150 1.00 98.19 82 LEU A O 1
ATOM 678 N N . ALA A 1 83 ? -0.951 -1.061 -6.784 1.00 98.12 83 ALA A N 1
ATOM 679 C CA . ALA A 1 83 ? 0.009 -2.133 -6.536 1.00 98.12 83 ALA A CA 1
ATOM 680 C C . ALA A 1 83 ? 0.255 -2.994 -7.786 1.00 98.12 83 ALA A C 1
ATOM 682 O O . ALA A 1 83 ? 1.402 -3.349 -8.058 1.00 98.12 83 ALA A O 1
ATOM 683 N N . VAL A 1 84 ? -0.802 -3.306 -8.545 1.00 98.38 84 VAL A N 1
ATOM 684 C CA . VAL A 1 84 ? -0.694 -4.029 -9.820 1.00 98.38 84 VAL A CA 1
ATOM 685 C C . VAL A 1 84 ? 0.137 -3.222 -10.814 1.00 98.38 84 VAL A C 1
ATOM 687 O O . VAL A 1 84 ? 1.133 -3.744 -11.292 1.00 98.38 84 VAL A O 1
ATOM 690 N N . GLU A 1 85 ? -0.209 -1.956 -11.046 1.00 98.44 85 GLU A N 1
ATOM 691 C CA . GLU A 1 85 ? 0.496 -1.040 -11.953 1.00 98.44 85 GLU A CA 1
ATOM 692 C C . GLU A 1 85 ? 1.948 -0.804 -11.533 1.00 98.44 85 GLU A C 1
ATOM 694 O O . GLU A 1 85 ? 2.840 -0.764 -12.372 1.00 98.44 85 GLU A O 1
ATOM 699 N N . ALA A 1 86 ? 2.223 -0.681 -10.232 1.00 98.44 86 ALA A N 1
ATOM 700 C CA . ALA A 1 86 ? 3.593 -0.553 -9.749 1.00 98.44 86 ALA A CA 1
ATOM 701 C C . ALA A 1 86 ? 4.404 -1.821 -10.049 1.00 98.44 86 ALA A C 1
ATOM 703 O O . ALA A 1 86 ? 5.534 -1.731 -10.527 1.00 98.44 86 ALA A O 1
ATOM 704 N N . LEU A 1 87 ? 3.833 -3.003 -9.798 1.00 98.31 87 LEU A N 1
ATOM 705 C CA . LEU A 1 87 ? 4.504 -4.272 -10.064 1.00 98.31 87 LEU A CA 1
ATOM 706 C C . LEU A 1 87 ? 4.717 -4.489 -11.567 1.00 98.31 87 LEU A C 1
ATOM 708 O O . LEU A 1 87 ? 5.839 -4.762 -11.988 1.00 98.31 87 LEU A O 1
ATOM 712 N N . THR A 1 88 ? 3.667 -4.362 -12.377 1.00 97.94 88 THR A N 1
ATOM 713 C CA . THR A 1 88 ? 3.754 -4.548 -13.832 1.00 97.94 88 THR A CA 1
ATOM 714 C C . THR A 1 88 ? 4.599 -3.463 -14.483 1.00 97.94 88 THR A C 1
ATOM 716 O O . THR A 1 88 ? 5.385 -3.773 -15.370 1.00 97.94 88 THR A O 1
ATOM 719 N N . GLY A 1 89 ? 4.523 -2.222 -14.007 1.00 97.44 89 GLY A N 1
ATOM 720 C CA . GLY A 1 89 ? 5.368 -1.118 -14.449 1.00 97.44 89 GLY A CA 1
ATOM 721 C C . GLY A 1 89 ? 6.849 -1.391 -14.200 1.00 97.44 89 GLY A C 1
ATOM 722 O O . GLY A 1 89 ? 7.654 -1.227 -15.112 1.00 97.44 89 GLY A O 1
ATOM 723 N N . ILE A 1 90 ? 7.217 -1.892 -13.014 1.00 98.00 90 ILE A N 1
ATOM 724 C CA . ILE A 1 90 ? 8.597 -2.326 -12.730 1.00 98.00 90 ILE A CA 1
ATOM 725 C C . ILE A 1 90 ? 9.020 -3.459 -13.673 1.00 98.00 90 ILE A C 1
ATOM 727 O O . ILE A 1 90 ? 10.142 -3.448 -14.176 1.00 98.00 90 ILE A O 1
ATOM 731 N N . LEU A 1 91 ? 8.135 -4.424 -13.939 1.00 97.25 91 LEU A N 1
ATOM 732 C CA . LEU A 1 91 ? 8.430 -5.505 -14.882 1.00 97.25 91 LEU A CA 1
ATOM 733 C C . LEU A 1 91 ? 8.640 -4.981 -16.308 1.00 97.25 91 LEU A C 1
ATOM 735 O O . LEU A 1 91 ? 9.562 -5.430 -16.981 1.00 97.25 91 LEU A O 1
ATOM 739 N N . LEU A 1 92 ? 7.843 -4.009 -16.754 1.00 97.25 92 LEU A N 1
ATOM 740 C CA . LEU A 1 92 ? 8.021 -3.360 -18.053 1.00 97.25 92 LEU A CA 1
ATOM 741 C C . LEU A 1 92 ? 9.344 -2.596 -18.122 1.00 97.25 92 LEU A C 1
ATOM 743 O O . LEU A 1 92 ? 10.035 -2.687 -19.131 1.00 97.25 92 LEU A O 1
ATOM 747 N N . MET A 1 93 ? 9.748 -1.910 -17.049 1.00 96.50 93 MET A N 1
ATOM 748 C CA . MET A 1 93 ? 11.023 -1.182 -17.000 1.00 96.50 93 MET A CA 1
ATOM 749 C C . MET A 1 93 ? 12.251 -2.078 -17.216 1.00 96.50 93 MET A C 1
ATOM 751 O O . MET A 1 93 ? 13.289 -1.573 -17.632 1.00 96.50 93 MET A O 1
ATOM 755 N N . LEU A 1 94 ? 12.158 -3.387 -16.953 1.00 96.38 94 LEU A N 1
ATOM 756 C CA . LEU A 1 94 ? 13.255 -4.328 -17.215 1.00 96.38 94 LEU A CA 1
ATOM 757 C C . LEU A 1 94 ? 13.496 -4.566 -18.715 1.00 96.38 94 LEU A C 1
ATOM 759 O O . LEU A 1 94 ? 14.614 -4.917 -19.088 1.00 96.38 94 LEU A O 1
ATOM 763 N N . TYR A 1 95 ? 12.471 -4.397 -19.555 1.00 95.25 95 TYR A N 1
ATOM 764 C CA . TYR A 1 95 ? 12.516 -4.726 -20.987 1.00 95.25 95 TYR A CA 1
ATOM 765 C C . TYR A 1 95 ? 12.340 -3.510 -21.902 1.00 95.25 95 TYR A C 1
ATOM 767 O O . TYR A 1 95 ? 12.836 -3.511 -23.025 1.00 95.25 95 TYR A O 1
ATOM 775 N N . TYR A 1 96 ? 11.667 -2.468 -21.422 1.00 96.31 96 TYR A N 1
ATOM 776 C CA . TYR A 1 96 ? 11.378 -1.271 -22.195 1.00 96.31 96 TYR A CA 1
ATOM 777 C C . TYR A 1 96 ? 12.643 -0.450 -22.475 1.00 96.31 96 TYR A C 1
ATOM 779 O O . TYR A 1 96 ? 13.413 -0.144 -21.559 1.00 96.31 96 TYR A O 1
ATOM 787 N N . VAL A 1 97 ? 12.827 -0.033 -23.732 1.00 97.44 97 VAL A N 1
ATOM 788 C CA . VAL A 1 97 ? 13.928 0.848 -24.143 1.00 97.44 97 VAL A CA 1
ATOM 789 C C . VAL A 1 97 ? 13.419 2.291 -24.228 1.00 97.44 97 VAL A C 1
ATOM 791 O O . VAL A 1 97 ? 12.647 2.619 -25.129 1.00 97.44 97 VAL A O 1
ATOM 794 N N . PRO A 1 98 ? 13.867 3.203 -23.344 1.00 96.00 98 PRO A N 1
ATOM 795 C CA . PRO A 1 98 ? 13.364 4.573 -23.300 1.00 96.00 98 PRO A CA 1
ATOM 796 C C . PRO A 1 98 ? 14.070 5.489 -24.320 1.00 96.00 98 PRO A C 1
ATOM 798 O O . PRO A 1 98 ? 14.525 6.577 -23.965 1.00 96.00 98 PRO A O 1
ATOM 801 N N . THR A 1 99 ? 14.178 5.063 -25.584 1.00 96.44 99 THR A N 1
ATOM 802 C CA . THR A 1 99 ? 14.702 5.884 -26.692 1.00 96.44 99 THR A CA 1
ATOM 803 C C . THR A 1 99 ? 13.669 6.012 -27.815 1.00 96.44 99 THR A C 1
ATOM 805 O O . THR A 1 99 ? 12.892 5.077 -28.024 1.00 96.44 99 THR A O 1
ATOM 808 N N . PRO A 1 100 ? 13.636 7.136 -28.561 1.00 96.06 100 PRO A N 1
ATOM 809 C CA . PRO A 1 100 ? 12.680 7.323 -29.656 1.00 96.06 100 PRO A CA 1
ATOM 810 C C . PRO A 1 100 ? 12.728 6.206 -30.705 1.00 96.06 100 PRO A C 1
ATOM 812 O O . PRO A 1 100 ? 11.693 5.816 -31.239 1.00 96.06 100 PRO A O 1
ATOM 815 N N . GLU A 1 101 ? 13.919 5.675 -30.980 1.00 95.81 101 GLU A N 1
ATOM 816 C CA . GLU A 1 101 ? 14.139 4.635 -31.986 1.00 95.81 101 GLU A CA 1
ATOM 817 C C . GLU A 1 101 ? 13.736 3.238 -31.487 1.00 95.81 101 GLU A C 1
ATOM 819 O O . GLU A 1 101 ? 13.394 2.376 -32.293 1.00 95.81 101 GLU A O 1
ATOM 824 N N . GLY A 1 102 ? 13.795 3.004 -30.170 1.00 94.44 102 GLY A N 1
ATOM 825 C CA . GLY A 1 102 ? 13.609 1.686 -29.555 1.00 94.44 102 GLY A CA 1
ATOM 826 C C . GLY A 1 102 ? 12.230 1.451 -28.939 1.00 94.44 102 GLY A C 1
ATOM 827 O O . GLY A 1 102 ? 11.786 0.309 -28.906 1.00 94.44 102 GLY A O 1
ATOM 828 N N . ALA A 1 103 ? 11.528 2.504 -28.513 1.00 94.25 103 ALA A N 1
AT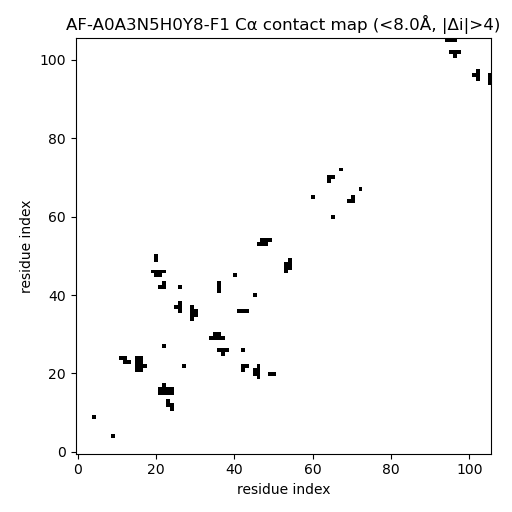OM 829 C CA . ALA A 1 103 ? 10.332 2.403 -27.670 1.00 94.25 103 ALA A CA 1
ATOM 830 C C . ALA A 1 103 ? 9.175 1.574 -28.258 1.00 94.25 103 ALA A C 1
ATOM 832 O O . ALA A 1 103 ? 8.423 0.962 -27.508 1.00 94.25 103 ALA A O 1
ATOM 833 N N . TYR A 1 104 ? 8.998 1.571 -29.585 1.00 93.06 104 TYR A N 1
ATOM 834 C CA . TYR A 1 104 ? 7.942 0.778 -30.232 1.00 93.06 104 TYR A CA 1
ATOM 835 C C . TYR A 1 104 ? 8.339 -0.692 -30.434 1.00 93.06 104 TYR A C 1
ATOM 837 O O . TYR A 1 104 ? 7.474 -1.560 -30.506 1.00 93.06 104 TYR A O 1
ATOM 845 N N . ALA A 1 105 ? 9.637 -0.963 -30.576 1.00 94.44 105 ALA A N 1
ATOM 846 C CA . ALA A 1 105 ? 10.156 -2.292 -30.893 1.00 94.44 105 ALA A CA 1
ATOM 847 C C . ALA A 1 105 ? 10.550 -3.103 -29.647 1.00 94.44 105 ALA A C 1
ATOM 849 O O . ALA A 1 105 ? 10.762 -4.311 -29.767 1.00 94.44 105 ALA A O 1
ATOM 850 N N . SER A 1 106 ? 10.691 -2.439 -28.496 1.00 86.44 106 SER A N 1
ATOM 851 C CA . SER A 1 106 ? 11.044 -3.029 -27.199 1.00 86.44 106 SER A CA 1
ATOM 852 C C . SER A 1 106 ? 9.836 -3.496 -26.405 1.00 86.44 106 SER A C 1
ATOM 854 O O . SER A 1 106 ? 8.896 -2.677 -26.285 1.00 86.44 106 SER A O 1
#

Radius of gyration: 21.19 Å; Cα contacts (8 Å, |Δi|>4): 59; chains: 1; bounding box: 46×24×65 Å